Protein AF-A0A9D6Q7W0-F1 (afdb_monomer)

Secondary structure (DSSP, 8-state):
---HHHHHHHHHHGGGGTTSSEEEEEE-SSSEEEEEEEEE-TTT--EEEEEEEEEEEETTEEEEEEEPTTS-EEEPEETTTEE-EE-HHHHHHHHHT-TT-TTT-

pLDDT: mean 84.26, std 9.78, range [39.62, 92.25]

Sequence (105 aa):
MGDFTAAYVRRALEPRLQGHGTIEVKKSGQWGVTIVHRYVSEWNGREVSMPIAQLRANGMRMQLYWKRANGRWTAYESNAHGPFVDSLDGCLKEIDSDRWGCFWG

Nearest PDB structures (foldseek):
  3msw-assembly1_A  TM=5.639E-01  e=6.541E-01  Bacteroides fragilis NCTC 9343
  3ew2-assembly2_D  TM=3.185E-01  e=3.500E-01  Rhizobium etli CFN 42
  4nk7-assembly1_A  TM=3.639E-01  e=1.624E+00  Drosophila mela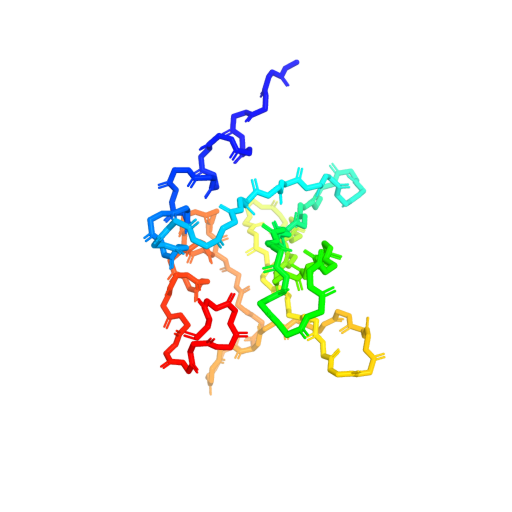nogaster
  4qrl-assembly1_A  TM=4.536E-01  e=3.600E+00  Bacteroides uniformis ATCC 8492

Foldseek 3Di:
DDDVVQVVLQVLCVVLQVPFAGWDWDDDPDFKIWIWGWGQDPVPRDIDTHGAWMWGDDDQWTWIWGQDPVRDTDFDQDPPDGGDIGHPVVNSVVSVPPVPCPPRD

Radius of gyration: 13.72 Å; Cα contacts (8 Å, |Δi|>4): 165; chains: 1; bounding box: 35×32×37 Å

Mean predicted aligned error: 5.76 Å

Structure (mmCIF, N/CA/C/O backbone):
data_AF-A0A9D6Q7W0-F1
#
_entry.id   AF-A0A9D6Q7W0-F1
#
loop_
_atom_site.group_PDB
_atom_site.id
_atom_site.type_symbol
_atom_site.label_atom_id
_atom_site.label_alt_id
_atom_site.label_comp_id
_atom_site.label_asym_id
_atom_site.label_entity_id
_atom_site.label_seq_id
_atom_site.pdbx_PDB_ins_code
_atom_site.Cartn_x
_atom_site.Cartn_y
_atom_site.Cartn_z
_atom_site.occupancy
_atom_site.B_iso_or_equiv
_atom_site.auth_seq_id
_atom_site.auth_comp_id
_atom_site.auth_asym_id
_atom_site.auth_atom_id
_atom_site.pdbx_PDB_model_num
ATOM 1 N N . MET A 1 1 ? 16.210 13.796 5.964 1.00 39.62 1 MET A N 1
ATOM 2 C CA . MET A 1 1 ? 15.684 13.847 4.583 1.00 39.62 1 MET A CA 1
ATOM 3 C C . MET A 1 1 ? 14.244 13.368 4.648 1.00 39.62 1 MET A C 1
ATOM 5 O O . MET A 1 1 ? 14.021 12.200 4.950 1.00 39.62 1 MET A O 1
ATOM 9 N N . GLY A 1 2 ? 13.309 14.320 4.613 1.00 48.22 2 GLY A N 1
ATOM 10 C CA . GLY A 1 2 ? 11.912 14.138 5.013 1.00 48.22 2 GLY A CA 1
ATOM 11 C C . GLY A 1 2 ? 11.161 13.117 4.167 1.00 48.22 2 GLY A C 1
ATOM 12 O O . GLY A 1 2 ? 11.552 12.812 3.044 1.00 48.22 2 GLY A O 1
ATOM 13 N N . ASP A 1 3 ? 10.099 12.595 4.765 1.00 69.50 3 ASP A N 1
ATOM 14 C CA . ASP A 1 3 ? 9.291 11.432 4.400 1.00 69.50 3 ASP A CA 1
ATOM 15 C C . ASP A 1 3 ? 8.453 11.622 3.114 1.00 69.50 3 ASP A C 1
ATOM 17 O O . ASP A 1 3 ? 7.248 11.380 3.082 1.00 69.50 3 ASP A O 1
ATOM 21 N N . PHE A 1 4 ? 9.082 12.114 2.041 1.00 79.56 4 PHE A N 1
ATOM 22 C CA . PHE A 1 4 ? 8.431 12.423 0.766 1.00 79.56 4 PHE A CA 1
ATOM 23 C C . PHE A 1 4 ? 7.744 11.190 0.179 1.00 79.56 4 PHE A C 1
ATOM 25 O O . PHE A 1 4 ? 6.624 11.281 -0.312 1.00 79.56 4 PHE A O 1
ATOM 32 N N . THR A 1 5 ? 8.377 10.021 0.304 1.00 83.69 5 THR A N 1
ATOM 33 C CA . THR A 1 5 ? 7.782 8.747 -0.099 1.00 83.69 5 THR A CA 1
ATOM 34 C C . THR A 1 5 ? 6.488 8.476 0.661 1.00 83.69 5 THR A C 1
ATOM 36 O O . THR A 1 5 ? 5.490 8.169 0.021 1.00 83.69 5 THR A O 1
ATOM 39 N N . ALA A 1 6 ? 6.450 8.629 1.990 1.00 87.06 6 ALA A N 1
ATOM 40 C CA . ALA A 1 6 ? 5.216 8.392 2.735 1.00 87.06 6 ALA A CA 1
ATOM 41 C C . ALA A 1 6 ? 4.124 9.404 2.394 1.00 87.06 6 ALA A C 1
ATOM 43 O O . ALA A 1 6 ? 2.978 9.010 2.205 1.00 87.06 6 ALA A O 1
ATOM 44 N N . ALA A 1 7 ? 4.467 10.690 2.274 1.00 88.88 7 ALA A N 1
ATOM 45 C CA . ALA A 1 7 ? 3.509 11.720 1.879 1.00 88.88 7 ALA A CA 1
ATOM 46 C C . ALA A 1 7 ? 2.918 11.443 0.486 1.00 88.88 7 ALA A C 1
ATOM 48 O O . ALA A 1 7 ? 1.715 11.583 0.281 1.00 88.88 7 ALA A O 1
ATOM 49 N N . TYR A 1 8 ? 3.752 11.000 -0.457 1.00 90.38 8 TYR A N 1
ATOM 50 C CA . TYR A 1 8 ? 3.318 10.646 -1.804 1.00 90.38 8 TYR A CA 1
ATOM 51 C C . TYR A 1 8 ? 2.426 9.397 -1.821 1.00 90.38 8 TYR A C 1
ATOM 53 O O . TYR A 1 8 ? 1.362 9.416 -2.433 1.00 90.38 8 TYR A O 1
ATOM 61 N N . VAL A 1 9 ? 2.812 8.343 -1.094 1.00 90.31 9 VAL A N 1
ATOM 62 C CA . VAL A 1 9 ? 2.011 7.115 -0.947 1.00 90.31 9 VAL A CA 1
ATOM 63 C C . VAL A 1 9 ? 0.647 7.424 -0.328 1.00 90.31 9 VAL A C 1
ATOM 65 O O . VAL A 1 9 ? -0.369 6.963 -0.840 1.00 90.31 9 VAL A O 1
ATOM 68 N N . ARG A 1 10 ? 0.611 8.229 0.742 1.00 90.81 10 ARG A N 1
ATOM 69 C CA . ARG A 1 10 ? -0.636 8.668 1.385 1.00 90.81 10 ARG A CA 1
ATOM 70 C C . ARG A 1 10 ? -1.530 9.408 0.403 1.00 90.81 10 ARG A C 1
ATOM 72 O O . ARG A 1 10 ? -2.666 9.007 0.202 1.00 90.81 10 ARG A O 1
ATOM 79 N N . ARG A 1 11 ? -0.987 10.410 -0.294 1.00 90.94 11 ARG A N 1
ATOM 80 C CA . ARG A 1 11 ? -1.732 11.169 -1.306 1.00 90.94 11 ARG A CA 1
ATOM 81 C C . ARG A 1 11 ? -2.324 10.276 -2.402 1.00 90.94 11 ARG A C 1
ATOM 83 O O . ARG A 1 11 ? -3.405 10.580 -2.893 1.00 90.94 11 ARG A O 1
ATOM 90 N N . ALA A 1 12 ? -1.612 9.224 -2.801 1.00 90.25 12 ALA A N 1
ATOM 91 C CA . ALA A 1 12 ? -2.071 8.308 -3.838 1.00 90.25 12 ALA A CA 1
ATOM 92 C C . ALA A 1 12 ? -3.160 7.340 -3.345 1.00 90.25 12 ALA A C 1
ATOM 94 O O . ALA A 1 12 ? -4.098 7.079 -4.087 1.00 90.25 12 ALA A O 1
ATOM 95 N N . LEU A 1 13 ? -3.046 6.817 -2.117 1.00 89.31 13 LEU A N 1
ATOM 96 C CA . LEU A 1 13 ? -3.858 5.684 -1.649 1.00 89.31 13 LEU A CA 1
ATOM 97 C C . LEU A 1 13 ? -4.931 6.042 -0.608 1.00 89.31 13 LEU A C 1
ATOM 99 O O . LEU A 1 13 ? -5.937 5.348 -0.518 1.00 89.31 13 LEU A O 1
ATOM 103 N N . GLU A 1 14 ? -4.773 7.115 0.171 1.00 89.00 14 GLU A N 1
ATOM 104 C CA . GLU A 1 14 ? -5.777 7.525 1.171 1.00 89.00 14 GLU A CA 1
ATOM 105 C C . GLU A 1 14 ? -7.175 7.799 0.593 1.00 89.00 14 GLU A C 1
ATOM 107 O O . GLU A 1 14 ? -8.145 7.449 1.267 1.00 89.00 14 GLU A O 1
ATOM 112 N N . PRO A 1 15 ? -7.344 8.330 -0.639 1.00 88.50 15 PRO A N 1
ATOM 113 C CA . PRO A 1 15 ? -8.672 8.466 -1.236 1.00 88.50 15 PRO A CA 1
ATOM 114 C C . PRO A 1 15 ? -9.444 7.141 -1.338 1.00 88.50 15 PRO A C 1
ATOM 116 O O . PRO A 1 15 ? -10.672 7.152 -1.277 1.00 88.50 15 PRO A O 1
ATOM 119 N N . ARG A 1 16 ? -8.750 5.994 -1.438 1.00 84.31 16 ARG A N 1
ATOM 120 C CA . ARG A 1 16 ? -9.385 4.665 -1.455 1.00 84.31 16 ARG A CA 1
ATOM 121 C C . ARG A 1 16 ? -9.923 4.225 -0.108 1.00 84.31 16 ARG A C 1
ATOM 123 O O . ARG A 1 16 ? -10.810 3.384 -0.082 1.00 84.31 16 ARG A O 1
ATOM 130 N N . LEU A 1 17 ? -9.436 4.807 0.985 1.00 83.81 17 LEU A N 1
ATOM 131 C CA . LEU A 1 17 ? -9.920 4.471 2.318 1.00 83.81 17 LEU A CA 1
ATOM 132 C C . LEU A 1 17 ? -11.341 4.975 2.567 1.00 83.81 17 LEU A C 1
ATOM 134 O O . LEU A 1 17 ? -11.984 4.487 3.485 1.00 83.81 17 LEU A O 1
ATOM 138 N N . GLN A 1 18 ? -11.826 5.970 1.811 1.00 83.50 18 GLN A N 1
ATOM 139 C CA . GLN A 1 18 ? -13.158 6.573 2.000 1.00 83.50 18 GLN A CA 1
ATOM 140 C C . GLN A 1 18 ? -13.442 7.003 3.458 1.00 83.50 18 GLN A C 1
ATOM 142 O O . GLN A 1 18 ? -14.580 7.004 3.913 1.00 83.50 18 GLN A O 1
ATOM 147 N N . GLY A 1 19 ? -12.396 7.365 4.212 1.00 79.50 19 GLY A N 1
ATOM 148 C CA . GLY A 1 19 ? -12.487 7.708 5.638 1.00 79.50 19 GLY A CA 1
ATOM 149 C C . GLY A 1 19 ? -12.321 6.530 6.610 1.00 79.50 19 GLY A C 1
ATOM 150 O O . GLY A 1 19 ? -12.190 6.757 7.813 1.00 79.50 19 GLY A O 1
ATOM 151 N N . HIS A 1 20 ? -12.238 5.289 6.126 1.00 82.38 20 HIS A N 1
ATOM 152 C CA . HIS A 1 20 ? -11.978 4.100 6.938 1.00 82.38 20 HIS A CA 1
ATOM 153 C C . HIS A 1 20 ? -10.481 3.922 7.210 1.00 82.38 20 HIS A C 1
ATOM 155 O O . HIS A 1 20 ? -9.789 3.105 6.601 1.00 82.38 20 HIS A O 1
ATOM 161 N N . GLY A 1 21 ? -9.975 4.679 8.181 1.00 87.44 21 GLY A N 1
ATOM 162 C CA . GLY A 1 21 ? -8.616 4.524 8.691 1.00 87.44 21 GLY A CA 1
ATOM 163 C C . GLY A 1 21 ? -7.577 5.407 8.001 1.00 87.44 21 GLY A C 1
ATOM 164 O O . GLY A 1 21 ? -7.887 6.469 7.472 1.00 87.44 21 GLY A O 1
ATOM 165 N N . THR A 1 22 ? -6.310 4.994 8.062 1.00 91.31 22 THR A N 1
ATOM 166 C CA . THR A 1 22 ? -5.153 5.772 7.589 1.00 91.31 22 THR A CA 1
ATOM 167 C C . THR A 1 22 ? -4.108 4.892 6.908 1.00 91.31 22 THR A C 1
ATOM 169 O O . THR A 1 22 ? -4.012 3.691 7.187 1.00 91.31 22 THR A O 1
ATOM 172 N N . ILE A 1 23 ? -3.293 5.495 6.034 1.00 92.00 23 ILE A N 1
ATOM 173 C CA . ILE A 1 23 ? -2.120 4.838 5.451 1.00 92.00 23 ILE A CA 1
ATOM 174 C C . ILE A 1 23 ? -0.864 5.206 6.243 1.00 92.00 23 ILE A C 1
ATOM 176 O O . ILE A 1 23 ? -0.478 6.369 6.401 1.00 92.00 23 ILE A O 1
ATOM 180 N N . GLU A 1 24 ? -0.159 4.179 6.691 1.00 92.12 24 GLU A N 1
ATOM 181 C CA . GLU A 1 24 ? 1.167 4.280 7.272 1.00 92.12 24 GLU A CA 1
ATOM 182 C C . GLU A 1 24 ? 2.196 3.648 6.335 1.00 92.12 24 GLU A C 1
ATOM 184 O O . GLU A 1 24 ? 1.998 2.560 5.797 1.00 92.12 24 GLU A O 1
ATOM 189 N N . VAL A 1 25 ? 3.337 4.314 6.171 1.00 90.81 25 VAL A N 1
ATOM 190 C CA . VAL A 1 25 ? 4.464 3.780 5.408 1.00 90.81 25 VAL A CA 1
ATOM 191 C C . VAL A 1 25 ? 5.605 3.474 6.362 1.00 90.81 25 VAL A C 1
ATOM 193 O O . VAL A 1 25 ? 6.164 4.365 6.996 1.00 90.81 25 VAL A O 1
ATOM 196 N N . LYS A 1 26 ? 5.962 2.195 6.460 1.00 90.44 26 LYS A N 1
ATOM 197 C CA . LYS A 1 26 ? 7.080 1.713 7.274 1.00 90.44 26 LYS A CA 1
ATOM 198 C C . LYS A 1 26 ? 8.271 1.417 6.380 1.00 90.44 26 LYS A C 1
ATOM 200 O O . LYS A 1 26 ? 8.149 0.676 5.408 1.00 90.44 26 LYS A O 1
ATOM 205 N N . LYS A 1 27 ? 9.450 1.931 6.718 1.00 84.38 27 LYS A N 1
ATOM 206 C CA . LYS A 1 27 ? 10.687 1.528 6.036 1.00 84.38 27 LYS A CA 1
ATOM 207 C C . LYS A 1 27 ? 10.985 0.064 6.359 1.00 84.38 27 LYS A C 1
ATOM 209 O O . LYS A 1 27 ? 11.000 -0.329 7.521 1.00 84.38 27 LYS A O 1
ATOM 214 N N . SER A 1 28 ? 11.202 -0.740 5.327 1.00 74.62 28 SER A N 1
ATOM 215 C CA . SER A 1 28 ? 11.544 -2.156 5.424 1.00 74.62 28 SER A CA 1
ATOM 216 C C . SER A 1 28 ? 12.967 -2.346 4.913 1.00 74.62 28 SER A C 1
ATOM 218 O O . SER A 1 28 ? 13.190 -2.542 3.720 1.00 74.62 28 SER A O 1
ATOM 220 N N . GLY A 1 29 ? 13.940 -2.259 5.820 1.00 72.25 29 GLY A N 1
ATOM 221 C CA . GLY A 1 29 ? 15.363 -2.324 5.482 1.00 72.25 29 GLY A CA 1
ATOM 222 C C . GLY A 1 29 ? 15.873 -1.079 4.747 1.00 72.25 29 GLY A C 1
ATOM 223 O O . GLY A 1 29 ? 15.252 -0.018 4.776 1.00 72.25 29 GLY A O 1
ATOM 224 N N . GLN A 1 30 ? 17.033 -1.213 4.100 1.00 66.81 30 GLN A N 1
ATOM 225 C CA . GLN A 1 30 ? 17.758 -0.086 3.504 1.00 66.81 30 GLN A CA 1
ATOM 226 C C . GLN A 1 30 ? 17.099 0.454 2.219 1.00 66.81 30 GLN A C 1
ATOM 228 O O . GLN A 1 30 ? 17.281 1.623 1.895 1.00 66.81 30 GLN A O 1
ATOM 233 N N . TRP A 1 31 ? 16.294 -0.365 1.525 1.00 72.62 31 TRP A N 1
ATOM 234 C CA . TRP A 1 31 ? 15.744 -0.037 0.199 1.00 72.62 31 TRP A CA 1
ATOM 235 C C . TRP A 1 31 ? 14.303 -0.519 -0.033 1.00 72.62 31 TRP A C 1
ATOM 237 O O . TRP A 1 31 ? 13.882 -0.710 -1.173 1.00 72.62 31 TRP A O 1
ATOM 247 N N . GLY A 1 32 ? 13.539 -0.763 1.032 1.00 83.94 32 GLY A N 1
ATOM 248 C CA . GLY A 1 32 ? 12.149 -1.208 0.932 1.00 83.94 32 GLY A CA 1
ATOM 249 C C . GLY A 1 32 ? 11.195 -0.338 1.738 1.00 83.94 32 GLY A C 1
ATOM 250 O O . GLY A 1 32 ? 11.571 0.254 2.751 1.00 83.94 32 GLY A O 1
ATOM 251 N N . VAL A 1 33 ? 9.936 -0.288 1.314 1.00 90.69 33 VAL A N 1
ATOM 252 C CA . VAL A 1 33 ? 8.836 0.342 2.052 1.00 90.69 33 VAL A CA 1
ATOM 253 C C . VAL A 1 33 ? 7.664 -0.624 2.152 1.00 90.69 33 VAL A C 1
ATOM 255 O O . VAL A 1 33 ? 7.353 -1.344 1.213 1.00 90.69 33 VAL A O 1
ATOM 258 N N . THR A 1 34 ? 7.025 -0.672 3.313 1.00 92.25 34 THR A N 1
ATOM 259 C CA . THR A 1 34 ? 5.803 -1.438 3.561 1.00 92.25 34 THR A CA 1
ATOM 260 C C . THR A 1 34 ? 4.670 -0.460 3.778 1.00 92.25 34 THR A C 1
ATOM 262 O O . THR A 1 34 ? 4.769 0.426 4.625 1.00 92.25 34 THR A O 1
ATOM 265 N N . ILE A 1 35 ? 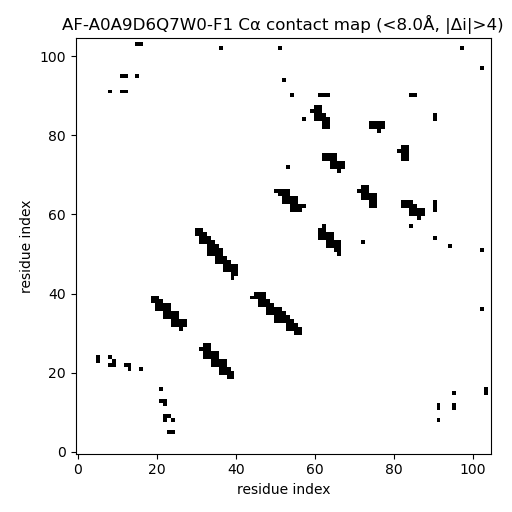3.606 -0.632 3.013 1.00 91.88 35 ILE A N 1
ATOM 266 C CA . ILE A 1 35 ? 2.391 0.163 3.081 1.00 91.88 35 ILE A CA 1
ATOM 267 C C . ILE A 1 35 ? 1.422 -0.590 3.987 1.00 91.88 35 ILE A C 1
ATOM 269 O O . ILE A 1 35 ? 1.138 -1.771 3.773 1.00 91.88 35 ILE A O 1
ATOM 273 N N . VAL A 1 36 ? 0.968 0.079 5.037 1.00 91.81 36 VAL A N 1
ATOM 274 C CA . VAL A 1 36 ? 0.107 -0.478 6.076 1.00 91.81 36 VAL A CA 1
ATOM 275 C C . VAL A 1 36 ? -1.159 0.354 6.138 1.00 91.81 36 VAL A C 1
ATOM 277 O O . VAL A 1 36 ? -1.097 1.568 6.299 1.00 91.81 36 VAL A O 1
ATOM 280 N N . HIS A 1 37 ? -2.305 -0.304 6.050 1.00 90.75 37 HIS A N 1
ATOM 281 C CA . HIS A 1 37 ? -3.592 0.301 6.348 1.00 90.75 37 HIS A CA 1
ATOM 282 C C . HIS A 1 37 ? -3.934 0.055 7.807 1.00 90.75 37 HIS A C 1
ATOM 284 O O . HIS A 1 37 ? -3.917 -1.081 8.286 1.00 90.75 37 HIS A O 1
ATOM 290 N N . ARG A 1 38 ? -4.184 1.142 8.533 1.00 91.62 38 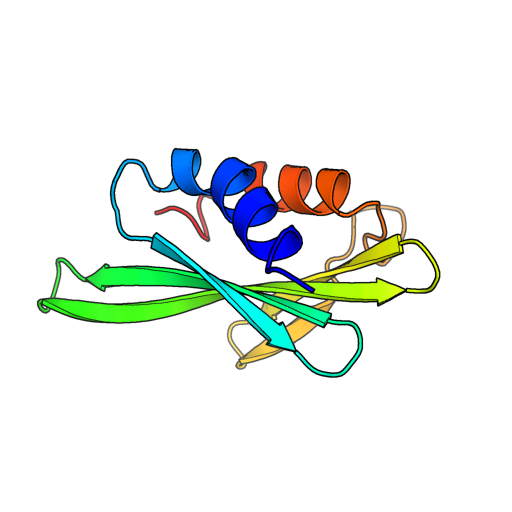ARG A N 1
ATOM 291 C CA . ARG A 1 38 ? -4.632 1.099 9.920 1.00 91.62 38 ARG A CA 1
ATOM 292 C C . ARG A 1 38 ? -6.073 1.550 10.001 1.00 91.62 38 ARG A C 1
ATOM 294 O O . ARG A 1 38 ? -6.364 2.671 9.601 1.00 91.62 38 ARG A O 1
ATOM 301 N N . TYR A 1 39 ? -6.942 0.732 10.569 1.00 90.19 39 TYR A N 1
ATOM 302 C CA . TYR A 1 39 ? -8.349 1.067 10.774 1.00 90.19 39 TYR A CA 1
ATOM 303 C C . TYR A 1 39 ? -8.854 0.486 12.092 1.00 90.19 39 TYR A C 1
ATOM 305 O O . TYR A 1 39 ? -8.217 -0.385 12.683 1.00 90.19 39 TYR A O 1
ATOM 313 N N . VAL A 1 40 ? -9.996 0.974 12.564 1.00 89.38 40 VAL A N 1
ATOM 314 C CA . VAL A 1 40 ? -10.695 0.393 13.713 1.00 89.38 40 VAL A CA 1
ATOM 315 C C . VAL A 1 40 ? -11.734 -0.577 13.174 1.00 89.38 40 VAL A C 1
ATOM 317 O O . VAL A 1 40 ? -12.563 -0.197 12.352 1.00 89.38 40 VAL A O 1
ATOM 320 N N . SER A 1 41 ? -11.672 -1.837 13.599 1.00 83.56 41 SER A N 1
ATOM 321 C CA . SER A 1 41 ? -12.651 -2.843 13.194 1.00 83.56 41 SER A CA 1
ATOM 322 C C . SER A 1 41 ? -14.015 -2.531 13.802 1.00 83.56 41 SER A C 1
ATOM 324 O O . SER A 1 41 ? -14.151 -2.463 15.024 1.00 83.56 41 SER A O 1
ATOM 326 N N . GLU A 1 42 ? -15.037 -2.406 12.958 1.00 84.69 42 GLU A N 1
ATOM 327 C CA . GLU A 1 42 ? -16.420 -2.150 13.383 1.00 84.69 42 GLU A CA 1
ATOM 328 C C . GLU A 1 42 ? -16.993 -3.294 14.234 1.00 84.69 42 GLU A C 1
ATOM 330 O O . GLU A 1 42 ? -17.851 -3.081 15.085 1.00 84.69 42 GLU A O 1
ATOM 335 N N . TRP A 1 43 ? -16.467 -4.510 14.063 1.00 82.31 43 TRP A N 1
ATOM 336 C CA . TRP A 1 43 ? -16.954 -5.707 14.748 1.00 82.31 43 TRP A CA 1
ATOM 337 C C . TRP A 1 43 ? -16.573 -5.782 16.227 1.00 82.31 43 TRP A C 1
ATOM 339 O O . TRP A 1 43 ? -17.283 -6.401 17.015 1.00 82.31 43 TRP A O 1
ATOM 349 N N . ASN A 1 44 ? -15.421 -5.231 16.615 1.00 90.00 44 ASN A N 1
ATOM 350 C CA . ASN A 1 44 ? -14.901 -5.379 17.980 1.00 90.00 44 ASN A CA 1
ATOM 351 C C . ASN A 1 44 ? -14.223 -4.120 18.539 1.00 90.00 44 ASN A C 1
ATOM 353 O O . ASN A 1 44 ? -13.663 -4.176 19.635 1.00 90.00 44 ASN A O 1
ATOM 357 N N . GLY A 1 45 ? -14.231 -3.013 17.792 1.00 89.19 45 GLY A N 1
ATOM 358 C CA . GLY A 1 45 ? -13.609 -1.748 18.177 1.00 89.19 45 GLY A CA 1
ATOM 359 C C . GLY A 1 45 ? -12.083 -1.799 18.291 1.00 89.19 45 GLY A C 1
ATOM 360 O O . GLY A 1 45 ? -11.485 -0.867 18.822 1.00 89.19 45 GLY A O 1
ATOM 361 N N . ARG A 1 46 ? -11.425 -2.879 17.844 1.00 90.44 46 ARG A N 1
ATOM 362 C CA . ARG A 1 46 ? -9.965 -3.011 17.938 1.00 90.44 46 ARG A CA 1
ATOM 363 C C . ARG A 1 46 ? -9.285 -2.345 16.758 1.00 90.44 46 ARG A C 1
ATOM 365 O O . ARG A 1 46 ? -9.735 -2.461 15.619 1.00 90.44 46 ARG A O 1
ATOM 372 N N . GLU A 1 47 ? -8.144 -1.728 17.030 1.00 90.69 47 GLU A N 1
ATOM 373 C CA . GLU A 1 47 ? -7.241 -1.280 15.979 1.00 90.69 47 GLU A CA 1
ATOM 374 C C . GLU A 1 47 ? -6.664 -2.478 15.220 1.00 90.69 47 GLU A C 1
ATOM 376 O O . GLU A 1 47 ? -6.094 -3.409 15.795 1.00 90.69 47 GLU A O 1
ATOM 381 N N . VAL A 1 48 ? -6.792 -2.428 13.901 1.00 89.38 48 VAL A N 1
ATOM 382 C CA . VAL A 1 48 ? -6.228 -3.385 12.961 1.00 89.38 48 VAL A CA 1
ATOM 383 C C . VAL A 1 48 ? -5.130 -2.681 12.183 1.00 89.38 48 VAL A C 1
ATOM 385 O O . VAL A 1 48 ? -5.327 -1.603 11.633 1.00 89.38 48 VAL A O 1
ATOM 388 N N . SER A 1 49 ? -3.953 -3.302 12.134 1.00 90.50 49 SER A N 1
ATOM 389 C CA . SER A 1 49 ? -2.843 -2.880 11.277 1.00 90.50 49 SER A CA 1
ATOM 390 C C . SER A 1 49 ? -2.624 -3.932 10.199 1.00 90.50 49 SER A C 1
ATOM 392 O O . SER A 1 49 ? -2.002 -4.967 10.448 1.00 90.50 49 SER A O 1
ATOM 394 N N . MET A 1 50 ? -3.134 -3.667 9.001 1.00 88.12 50 MET A N 1
ATOM 395 C CA . MET A 1 50 ? -3.070 -4.577 7.868 1.00 88.12 50 MET A CA 1
ATOM 396 C C . MET A 1 50 ? -1.952 -4.157 6.905 1.00 88.12 50 MET A C 1
ATOM 398 O O . MET A 1 50 ? -2.054 -3.121 6.249 1.00 88.12 50 MET A O 1
ATOM 402 N N . PRO A 1 51 ? -0.852 -4.920 6.800 1.00 89.94 51 PRO A N 1
ATOM 403 C CA . PRO A 1 51 ? 0.159 -4.668 5.783 1.00 89.94 51 PRO A CA 1
ATOM 404 C C . PRO A 1 51 ? -0.398 -5.050 4.407 1.00 89.94 51 PRO A C 1
ATOM 406 O O . PRO A 1 51 ? -0.580 -6.233 4.126 1.00 89.94 51 PRO A O 1
ATOM 409 N N . ILE A 1 52 ? -0.650 -4.046 3.570 1.00 88.75 52 ILE A N 1
ATOM 410 C CA . ILE A 1 52 ? -1.241 -4.210 2.238 1.00 88.75 52 ILE A CA 1
ATOM 411 C C . ILE A 1 52 ? -0.178 -4.702 1.264 1.00 88.75 52 ILE A C 1
ATOM 413 O O . ILE A 1 52 ? -0.266 -5.797 0.719 1.00 88.75 52 ILE A O 1
ATOM 417 N N . ALA A 1 53 ? 0.873 -3.904 1.099 1.00 91.38 53 ALA A N 1
ATOM 418 C CA . ALA A 1 53 ? 1.885 -4.111 0.081 1.00 91.38 53 ALA A CA 1
ATOM 419 C C . ALA A 1 53 ? 3.275 -3.835 0.635 1.00 91.38 53 ALA A C 1
ATOM 421 O O . ALA A 1 53 ? 3.465 -3.027 1.548 1.00 91.38 53 ALA A O 1
ATOM 422 N N . GLN A 1 54 ? 4.268 -4.466 0.027 1.00 92.12 54 GLN A N 1
ATOM 423 C CA . GLN A 1 54 ? 5.660 -4.121 0.227 1.00 92.12 54 GLN A CA 1
ATOM 424 C C . GLN A 1 54 ? 6.307 -3.825 -1.122 1.00 92.12 54 GLN A C 1
ATOM 426 O O . GLN A 1 54 ? 6.209 -4.608 -2.059 1.00 92.12 54 GLN A O 1
ATOM 431 N N . LEU A 1 55 ? 6.987 -2.689 -1.206 1.00 92.19 55 LEU A N 1
ATOM 432 C CA . LEU A 1 55 ? 7.800 -2.305 -2.348 1.00 92.19 55 LEU A CA 1
ATOM 433 C C . LEU A 1 55 ? 9.261 -2.503 -1.974 1.00 92.19 55 LEU A C 1
ATOM 435 O O . LEU A 1 55 ? 9.703 -2.052 -0.914 1.00 92.19 55 LEU A O 1
ATOM 439 N N . ARG A 1 56 ? 10.016 -3.182 -2.832 1.00 91.44 56 ARG A N 1
ATOM 440 C CA . ARG A 1 56 ? 11.462 -3.364 -2.661 1.00 91.44 56 ARG A CA 1
ATOM 441 C C . ARG A 1 56 ? 12.180 -2.801 -3.872 1.00 91.44 56 ARG A C 1
ATOM 443 O O . ARG A 1 56 ? 11.752 -3.057 -4.994 1.00 91.44 56 ARG A O 1
ATOM 450 N N . ALA A 1 57 ? 13.266 -2.068 -3.655 1.00 88.50 57 ALA A N 1
ATOM 451 C CA . ALA A 1 57 ? 14.083 -1.600 -4.762 1.00 88.50 57 ALA A CA 1
ATOM 452 C C . ALA A 1 57 ? 14.664 -2.787 -5.542 1.00 88.50 57 ALA A C 1
ATOM 454 O O . ALA A 1 57 ? 15.186 -3.742 -4.966 1.00 88.50 57 ALA A O 1
ATOM 455 N N . ASN A 1 58 ? 14.585 -2.686 -6.861 1.00 85.00 58 ASN A N 1
ATOM 456 C CA . ASN A 1 58 ? 15.208 -3.562 -7.833 1.00 85.00 58 ASN A CA 1
ATOM 457 C C . ASN A 1 58 ? 15.914 -2.666 -8.865 1.00 85.00 58 ASN A C 1
ATOM 459 O O . ASN A 1 58 ? 15.315 -2.197 -9.837 1.00 85.00 58 ASN A O 1
ATOM 463 N N . GLY A 1 59 ? 17.175 -2.329 -8.578 1.00 84.69 59 GLY A N 1
ATOM 464 C CA . GLY A 1 59 ? 17.921 -1.312 -9.320 1.00 84.69 59 GLY A CA 1
ATOM 465 C C . GLY A 1 59 ? 17.284 0.075 -9.177 1.00 84.69 59 GLY A C 1
ATOM 466 O O . GLY A 1 59 ? 17.115 0.574 -8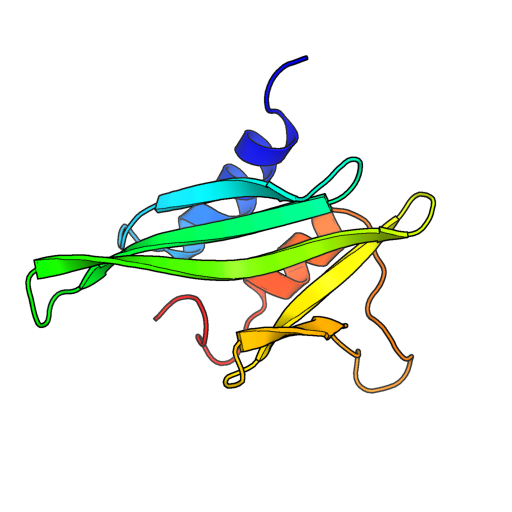.069 1.00 84.69 59 GLY A O 1
ATOM 467 N N . MET A 1 60 ? 16.921 0.694 -10.304 1.00 82.94 60 MET A N 1
ATOM 468 C CA . MET A 1 60 ? 16.239 2.000 -10.344 1.00 82.94 60 MET A CA 1
ATOM 469 C C . MET A 1 60 ? 14.710 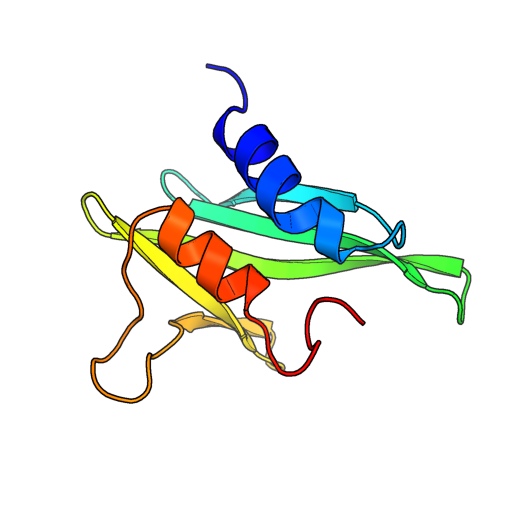1.902 -10.214 1.00 82.94 60 MET A C 1
ATOM 471 O O . MET A 1 60 ? 14.029 2.926 -10.177 1.00 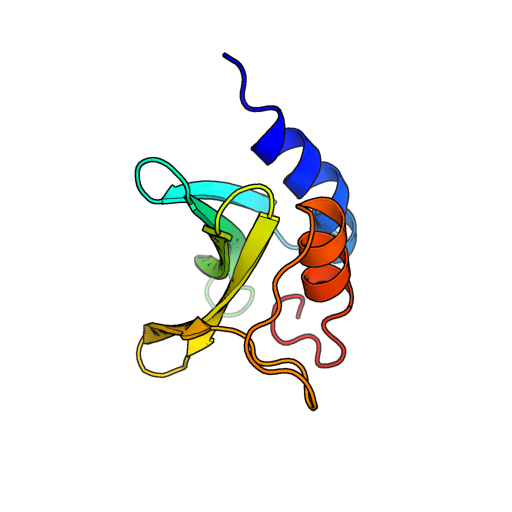82.94 60 MET A O 1
ATOM 475 N N . ARG A 1 61 ? 14.156 0.686 -10.194 1.00 88.56 61 ARG A N 1
ATOM 476 C CA . ARG A 1 61 ? 12.714 0.426 -10.133 1.00 88.56 61 ARG A CA 1
ATOM 477 C C . ARG A 1 61 ? 12.333 -0.204 -8.796 1.00 88.56 61 ARG A C 1
ATOM 479 O O . ARG A 1 61 ? 13.185 -0.561 -7.988 1.00 88.56 61 ARG A O 1
ATOM 486 N N . MET A 1 62 ? 11.037 -0.327 -8.564 1.00 89.69 62 MET A N 1
ATOM 487 C CA . MET A 1 62 ? 10.425 -0.951 -7.403 1.00 89.69 62 MET A CA 1
ATOM 488 C C . MET A 1 62 ? 9.709 -2.221 -7.840 1.00 89.69 62 MET A C 1
ATOM 490 O O . MET A 1 62 ? 8.975 -2.232 -8.822 1.00 89.69 62 MET A O 1
ATOM 494 N N . GLN A 1 63 ? 9.908 -3.287 -7.084 1.00 91.94 63 GLN A N 1
ATOM 495 C CA . GLN A 1 63 ? 9.180 -4.532 -7.237 1.00 91.94 63 GLN A CA 1
ATOM 496 C C . GLN A 1 63 ? 8.081 -4.618 -6.179 1.00 91.94 63 GLN A C 1
ATOM 498 O O . GLN A 1 63 ? 8.338 -4.357 -4.998 1.00 91.94 63 GLN A O 1
ATOM 503 N N . LEU A 1 64 ? 6.878 -4.999 -6.604 1.00 91.94 64 LEU A N 1
ATOM 504 C CA . LEU A 1 64 ? 5.701 -5.126 -5.746 1.00 91.94 64 LEU A CA 1
ATOM 505 C C . LEU A 1 64 ? 5.624 -6.520 -5.111 1.00 91.94 64 LEU A C 1
ATOM 507 O O . LEU A 1 64 ? 5.853 -7.536 -5.765 1.00 91.94 64 LEU A O 1
ATOM 511 N N . TYR A 1 65 ? 5.293 -6.565 -3.823 1.00 91.50 65 TYR A N 1
ATOM 512 C CA . TYR A 1 65 ? 5.105 -7.783 -3.045 1.00 91.50 65 TYR A CA 1
ATOM 513 C C . TYR A 1 65 ? 3.793 -7.718 -2.268 1.00 91.50 65 TYR A C 1
ATOM 515 O O . TYR A 1 65 ? 3.516 -6.735 -1.577 1.00 91.50 65 TYR A O 1
ATOM 523 N N . TRP A 1 66 ? 3.048 -8.818 -2.301 1.00 89.75 66 TRP A N 1
ATOM 524 C CA . TRP A 1 66 ? 1.832 -9.012 -1.517 1.00 89.75 66 TRP A CA 1
ATOM 525 C C . TRP A 1 66 ? 2.098 -9.913 -0.322 1.00 89.75 66 TRP A C 1
ATOM 527 O O . TRP A 1 66 ? 2.911 -10.844 -0.392 1.00 89.75 66 TRP A O 1
ATOM 537 N N . LYS A 1 67 ? 1.388 -9.664 0.779 1.00 87.69 67 LYS A N 1
ATOM 538 C CA . LYS A 1 67 ? 1.404 -10.578 1.916 1.00 87.69 67 LYS A CA 1
ATOM 539 C C . LYS A 1 67 ? 0.385 -11.686 1.675 1.00 87.69 67 LYS A C 1
ATOM 541 O O . LYS A 1 67 ? -0.805 -11.431 1.535 1.00 87.69 67 LYS A O 1
ATOM 546 N N . ARG A 1 68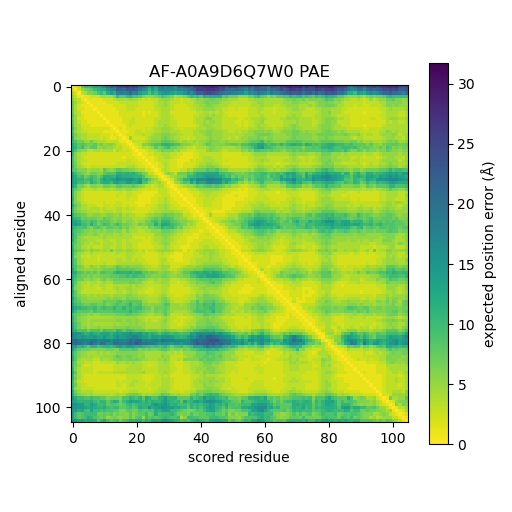 ? 0.851 -12.930 1.609 1.00 82.94 68 ARG A N 1
ATOM 547 C CA . ARG A 1 68 ? -0.015 -14.109 1.472 1.00 82.94 68 ARG A CA 1
ATOM 548 C C . ARG A 1 68 ? -0.646 -14.474 2.822 1.00 82.94 68 ARG A C 1
ATOM 550 O O . ARG A 1 68 ? -0.141 -14.088 3.877 1.00 82.94 68 ARG A O 1
ATOM 557 N N . ALA A 1 69 ? -1.683 -15.314 2.796 1.00 80.31 69 ALA A N 1
ATOM 558 C CA . ALA A 1 69 ? -2.345 -15.837 3.999 1.00 80.31 69 ALA A CA 1
ATOM 559 C C . ALA A 1 69 ? -1.388 -16.578 4.958 1.00 80.31 69 ALA A C 1
ATOM 561 O O . ALA A 1 69 ? -1.575 -16.557 6.168 1.00 80.31 69 ALA A O 1
ATOM 562 N N . ASN A 1 70 ? -0.308 -17.170 4.434 1.00 81.81 70 ASN A N 1
ATOM 563 C CA . ASN A 1 70 ? 0.748 -17.801 5.236 1.00 81.81 70 ASN A CA 1
ATOM 564 C C . ASN A 1 70 ? 1.697 -16.792 5.926 1.00 81.81 70 ASN A C 1
ATOM 566 O O . ASN A 1 70 ? 2.716 -17.186 6.492 1.00 81.81 70 ASN A O 1
ATOM 570 N N . GLY A 1 71 ? 1.414 -15.491 5.822 1.00 82.62 71 GLY A N 1
ATOM 571 C CA . GLY A 1 71 ? 2.188 -14.407 6.417 1.00 82.62 71 GLY A CA 1
ATOM 572 C C . GLY A 1 71 ? 3.463 -14.026 5.662 1.00 82.62 71 GLY A C 1
ATOM 573 O O . GLY A 1 71 ? 4.117 -13.058 6.057 1.00 82.62 71 GLY A O 1
ATOM 574 N N . ARG A 1 72 ? 3.825 -14.738 4.586 1.00 87.94 72 ARG A N 1
ATO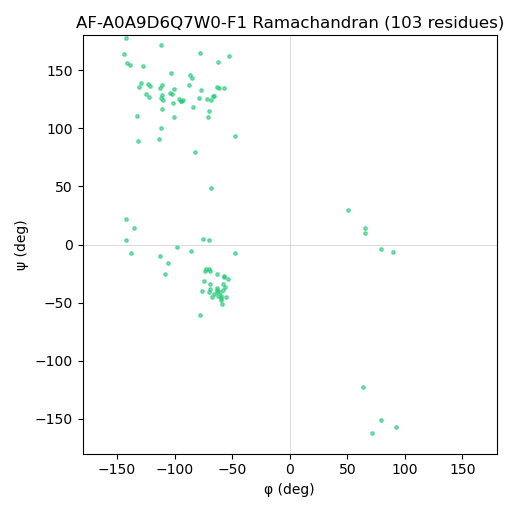M 575 C CA . ARG A 1 72 ? 5.034 -14.469 3.797 1.00 87.94 72 ARG A CA 1
ATOM 576 C C . ARG A 1 72 ? 4.769 -13.424 2.717 1.00 87.94 72 ARG A C 1
ATOM 578 O O . ARG A 1 72 ? 3.695 -13.376 2.121 1.00 87.94 72 ARG A O 1
ATOM 585 N N . TRP A 1 73 ? 5.789 -12.616 2.446 1.00 89.94 73 TRP A N 1
ATOM 586 C CA . TRP A 1 73 ? 5.816 -11.711 1.302 1.00 89.94 73 TRP A CA 1
ATOM 587 C C . TRP A 1 73 ? 6.169 -12.491 0.042 1.00 89.94 73 TRP A C 1
ATOM 589 O O . TRP A 1 73 ? 7.193 -13.174 0.001 1.00 89.94 73 TRP A O 1
ATOM 599 N N . THR A 1 74 ? 5.341 -12.376 -0.986 1.00 89.44 74 THR A N 1
ATOM 600 C CA . THR A 1 74 ? 5.576 -12.992 -2.294 1.00 89.44 74 THR A CA 1
ATOM 601 C C . THR A 1 74 ? 5.555 -11.906 -3.350 1.00 89.44 74 THR A C 1
ATOM 603 O O . THR A 1 74 ? 4.731 -10.996 -3.270 1.00 89.44 74 THR A O 1
ATOM 606 N N . ALA A 1 75 ? 6.482 -11.983 -4.304 1.00 89.81 75 ALA A N 1
ATOM 607 C CA . ALA A 1 75 ? 6.498 -11.061 -5.426 1.00 89.81 75 ALA A CA 1
ATOM 608 C C . ALA A 1 75 ? 5.154 -11.135 -6.155 1.00 89.81 75 ALA A C 1
ATOM 610 O O . ALA A 1 75 ? 4.622 -12.224 -6.378 1.00 89.81 75 ALA A O 1
ATOM 611 N N . TYR A 1 76 ? 4.600 -9.977 -6.485 1.00 88.56 76 TYR A N 1
ATOM 612 C CA . TYR A 1 76 ? 3.460 -9.920 -7.374 1.00 88.56 76 TYR A CA 1
ATOM 613 C C . TYR A 1 76 ? 3.931 -10.262 -8.782 1.00 88.56 76 TYR A C 1
ATOM 615 O O . TYR A 1 76 ? 4.875 -9.651 -9.280 1.00 88.56 76 TYR A O 1
ATOM 623 N N . GLU A 1 77 ? 3.296 -11.248 -9.399 1.00 85.44 77 GLU A N 1
ATOM 624 C CA . GLU A 1 77 ? 3.569 -11.647 -10.773 1.00 85.44 77 GLU A CA 1
ATOM 625 C C . GLU A 1 77 ? 2.475 -11.070 -11.664 1.00 85.44 77 GLU A C 1
ATOM 627 O O . GLU A 1 77 ? 1.291 -11.331 -11.454 1.00 85.44 77 GLU A O 1
ATOM 632 N N . SER A 1 78 ? 2.873 -10.266 -12.648 1.00 78.12 78 SER A N 1
ATOM 633 C CA . SER A 1 78 ? 1.959 -9.819 -13.695 1.00 78.12 78 SER A CA 1
ATOM 634 C C . SER A 1 78 ? 1.765 -10.971 -14.676 1.00 78.12 78 SER A C 1
ATOM 636 O O . SER A 1 78 ? 2.751 -11.579 -15.098 1.00 78.12 78 SER A O 1
ATOM 638 N N . ASN A 1 79 ? 0.505 -11.252 -15.032 1.00 62.78 79 ASN A N 1
ATOM 639 C CA . ASN A 1 79 ? -0.012 -12.459 -15.702 1.00 62.78 79 ASN A CA 1
ATOM 640 C C . ASN A 1 79 ? 0.747 -12.976 -16.950 1.00 62.78 79 ASN A C 1
ATOM 642 O O . ASN A 1 79 ? 0.409 -14.050 -17.440 1.00 62.78 79 ASN A O 1
ATOM 646 N N . ALA A 1 80 ? 1.747 -12.264 -17.481 1.00 63.53 80 ALA A N 1
ATOM 647 C CA . ALA A 1 80 ? 2.519 -12.692 -18.650 1.00 63.53 80 ALA A CA 1
ATOM 648 C C . ALA A 1 80 ? 4.047 -12.461 -18.588 1.00 63.53 80 ALA A C 1
ATOM 650 O O . ALA A 1 80 ? 4.747 -12.928 -19.485 1.00 63.53 80 ALA A O 1
ATOM 651 N N . HIS A 1 81 ? 4.600 -11.767 -17.580 1.00 66.88 81 HIS A N 1
ATOM 652 C CA . HIS A 1 81 ? 5.987 -11.256 -17.664 1.00 66.88 81 HIS A CA 1
ATOM 653 C C . HIS A 1 81 ? 6.855 -11.457 -16.410 1.00 66.88 81 HIS A C 1
ATOM 655 O O . HIS A 1 81 ? 7.934 -10.873 -16.306 1.00 66.88 81 HIS A O 1
ATOM 661 N N . GLY A 1 82 ? 6.427 -12.306 -15.474 1.00 80.69 82 GLY A N 1
ATOM 662 C CA . GLY A 1 82 ? 7.150 -12.524 -14.222 1.00 80.69 82 GLY A CA 1
ATOM 663 C C . GLY A 1 82 ? 6.881 -11.410 -13.202 1.00 80.69 82 GLY A C 1
ATOM 664 O O . GLY A 1 82 ? 5.782 -10.844 -13.194 1.00 80.69 82 GLY A O 1
ATOM 665 N N . PRO A 1 83 ? 7.834 -11.102 -12.302 1.00 85.06 83 PRO A N 1
ATOM 666 C CA . PRO A 1 83 ? 7.586 -10.156 -11.226 1.00 85.06 83 PRO A CA 1
ATOM 667 C C . PRO A 1 83 ? 7.284 -8.745 -11.733 1.00 85.06 83 PRO A C 1
ATOM 669 O O . PRO A 1 83 ? 7.989 -8.217 -12.591 1.00 85.06 83 PRO A O 1
ATOM 672 N N . PHE A 1 84 ? 6.273 -8.104 -11.153 1.00 88.25 84 PHE A N 1
ATOM 673 C CA . PHE A 1 84 ? 5.918 -6.725 -11.458 1.00 88.25 84 PHE A CA 1
ATOM 674 C C . PHE A 1 84 ? 6.993 -5.771 -10.924 1.00 88.25 84 PHE A C 1
ATOM 676 O O . PHE A 1 84 ? 7.209 -5.678 -9.710 1.00 88.25 84 PHE A O 1
ATOM 683 N N . VAL A 1 85 ? 7.673 -5.078 -11.841 1.00 89.00 85 VAL A N 1
ATOM 684 C CA . VAL A 1 85 ? 8.756 -4.132 -11.548 1.00 89.00 85 VAL A CA 1
ATOM 685 C C . VAL A 1 85 ? 8.535 -2.830 -12.319 1.00 89.00 85 VAL A C 1
ATOM 687 O O . VAL A 1 85 ? 8.720 -2.783 -13.536 1.00 89.00 85 VAL A O 1
ATOM 690 N N . ASP A 1 86 ? 8.213 -1.755 -11.604 1.00 89.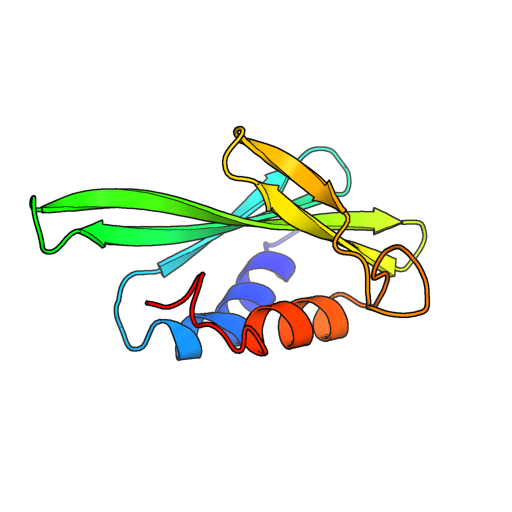94 86 ASP A N 1
ATOM 691 C CA . ASP A 1 86 ? 7.900 -0.438 -12.174 1.00 89.94 86 ASP A CA 1
ATOM 692 C C . ASP A 1 86 ? 8.454 0.700 -11.293 1.00 89.94 86 ASP A C 1
ATOM 694 O O . ASP A 1 86 ? 9.068 0.487 -10.251 1.00 89.94 86 ASP A O 1
ATOM 698 N N . SER A 1 87 ? 8.288 1.941 -11.720 1.00 91.62 87 SER A N 1
ATOM 699 C CA . SER A 1 87 ? 8.382 3.137 -10.894 1.00 91.62 87 SER A CA 1
ATOM 700 C C . SER A 1 87 ? 7.490 3.061 -9.644 1.00 91.62 87 SER A C 1
ATOM 702 O O . SER A 1 87 ? 6.537 2.287 -9.567 1.00 91.62 87 SER A O 1
ATOM 704 N N . LEU A 1 88 ? 7.775 3.916 -8.655 1.00 88.81 88 LEU A N 1
ATOM 705 C CA . LEU A 1 88 ? 6.927 4.049 -7.467 1.00 88.81 88 LEU A CA 1
ATOM 706 C C . LEU A 1 88 ? 5.468 4.359 -7.842 1.00 88.81 88 LEU A C 1
ATOM 708 O O . LEU A 1 88 ? 4.568 3.735 -7.296 1.00 88.81 88 LEU A O 1
ATOM 712 N N . ASP A 1 89 ? 5.244 5.284 -8.780 1.00 90.62 89 ASP A N 1
ATOM 713 C CA . ASP A 1 89 ? 3.904 5.643 -9.266 1.00 90.62 89 ASP A CA 1
ATOM 714 C C . ASP A 1 89 ? 3.196 4.454 -9.934 1.00 90.62 89 ASP A C 1
ATOM 716 O O . ASP A 1 89 ? 2.041 4.181 -9.617 1.00 90.62 89 ASP A O 1
ATOM 720 N N . GLY A 1 90 ? 3.898 3.690 -10.780 1.00 89.81 90 GLY A N 1
ATOM 721 C CA . GLY A 1 90 ? 3.353 2.479 -11.403 1.00 89.81 90 GLY A CA 1
ATOM 722 C C . GLY A 1 90 ? 2.933 1.427 -10.374 1.00 89.81 90 GLY A C 1
ATOM 723 O O . GLY A 1 90 ? 1.821 0.909 -10.431 1.00 89.81 90 GLY A O 1
ATOM 724 N N . CYS A 1 91 ? 3.768 1.183 -9.361 1.00 90.75 91 CYS A N 1
ATOM 725 C CA . CYS A 1 91 ? 3.421 0.289 -8.255 1.00 90.75 91 CYS A CA 1
ATOM 726 C C . CYS A 1 91 ? 2.225 0.790 -7.435 1.00 90.75 91 CYS A C 1
ATOM 728 O O . CYS A 1 91 ? 1.398 -0.015 -7.020 1.00 90.75 91 CYS A O 1
ATOM 730 N N . LEU A 1 92 ? 2.118 2.099 -7.188 1.00 90.94 92 LEU A N 1
ATOM 731 C CA . LEU A 1 92 ? 0.983 2.667 -6.457 1.00 90.94 92 LEU A CA 1
ATOM 732 C C . LEU A 1 92 ? -0.312 2.588 -7.258 1.00 90.94 92 LEU A C 1
ATOM 734 O O . LEU A 1 92 ? -1.342 2.281 -6.673 1.00 90.94 92 LEU A O 1
ATOM 738 N N . LYS A 1 93 ? -0.261 2.793 -8.577 1.00 90.50 93 LYS A N 1
ATOM 739 C CA . LYS A 1 93 ? -1.407 2.583 -9.470 1.00 90.50 93 LYS A CA 1
ATOM 740 C C . LYS A 1 93 ? -1.859 1.132 -9.495 1.00 90.50 93 LYS A C 1
ATOM 742 O O . LYS A 1 93 ? -3.055 0.893 -9.530 1.00 90.50 93 LYS A O 1
ATOM 747 N N . GLU A 1 94 ? -0.931 0.181 -9.442 1.00 89.25 94 GLU A N 1
ATOM 748 C CA . GLU A 1 94 ? -1.275 -1.242 -9.360 1.00 89.25 94 GLU A CA 1
ATOM 749 C C . GLU A 1 94 ? -1.892 -1.614 -8.001 1.00 89.25 94 GLU A C 1
ATOM 751 O O . GLU A 1 94 ? -2.787 -2.446 -7.921 1.00 89.25 94 GLU A O 1
ATOM 756 N N . ILE A 1 95 ? -1.450 -0.974 -6.915 1.00 89.06 95 ILE A N 1
ATOM 757 C CA . ILE A 1 95 ? -2.069 -1.145 -5.593 1.00 89.06 95 ILE A CA 1
ATOM 758 C C . ILE A 1 95 ? -3.460 -0.492 -5.542 1.00 89.06 95 ILE A C 1
ATOM 760 O O . ILE A 1 95 ? -4.403 -1.055 -4.987 1.00 89.06 95 ILE A O 1
ATOM 764 N N . ASP A 1 96 ? -3.595 0.691 -6.135 1.00 87.62 96 ASP A N 1
ATOM 765 C CA . ASP A 1 96 ? -4.865 1.394 -6.286 1.00 87.62 96 ASP A CA 1
ATOM 766 C C . ASP A 1 96 ? -5.831 0.580 -7.161 1.00 87.62 96 ASP A C 1
ATOM 768 O O . ASP A 1 96 ? -7.003 0.431 -6.829 1.00 87.62 96 ASP A O 1
ATOM 772 N N . SER A 1 97 ? -5.350 -0.038 -8.240 1.00 84.81 97 SER A N 1
ATOM 773 C CA . SER A 1 97 ? -6.169 -0.818 -9.170 1.00 84.81 97 SER A CA 1
ATOM 774 C C . SER A 1 97 ? -6.698 -2.138 -8.602 1.00 84.81 97 SER A C 1
ATOM 776 O O . SER A 1 97 ? -7.362 -2.850 -9.358 1.00 84.81 97 SER A O 1
ATOM 778 N N . ASP A 1 98 ? -6.465 -2.451 -7.313 1.00 76.06 98 ASP A N 1
ATOM 779 C CA . ASP A 1 98 ? -6.964 -3.650 -6.627 1.00 76.06 98 ASP A CA 1
ATOM 780 C C . ASP A 1 98 ? -8.462 -3.861 -6.885 1.00 76.06 98 ASP A C 1
ATOM 782 O O . ASP A 1 98 ? -9.347 -3.317 -6.222 1.00 76.06 98 ASP A O 1
ATOM 786 N N . ARG A 1 99 ? -8.724 -4.672 -7.910 1.00 64.06 99 ARG A N 1
ATOM 787 C CA . ARG A 1 99 ? -10.043 -4.880 -8.503 1.00 64.06 99 ARG A CA 1
ATOM 788 C C . ARG A 1 99 ? -10.981 -5.627 -7.565 1.00 64.06 99 ARG A C 1
ATOM 790 O O . ARG A 1 99 ? -12.195 -5.561 -7.736 1.00 64.06 99 ARG A O 1
ATOM 797 N N . TRP A 1 100 ? -10.414 -6.373 -6.626 1.00 67.38 100 TRP A N 1
ATOM 798 C CA . TRP A 1 100 ? -11.146 -7.276 -5.749 1.00 67.38 100 TRP A CA 1
ATOM 799 C C . TRP A 1 100 ? -11.445 -6.655 -4.384 1.00 67.38 100 TRP A C 1
ATOM 801 O O . TRP A 1 100 ? -12.093 -7.307 -3.573 1.00 67.38 100 TRP A O 1
ATOM 811 N N . GLY A 1 101 ? -10.985 -5.423 -4.131 1.00 64.94 101 GLY A N 1
ATOM 812 C CA . GLY A 1 101 ? -11.194 -4.731 -2.856 1.00 64.94 101 GLY A CA 1
ATOM 813 C C . GLY A 1 101 ? -10.499 -5.402 -1.669 1.00 64.94 101 GLY A C 1
ATOM 814 O O . GLY A 1 101 ? -10.780 -5.066 -0.522 1.00 64.94 101 GLY A O 1
ATOM 815 N N . CYS A 1 102 ? -9.566 -6.325 -1.922 1.00 70.25 102 CYS A N 1
ATOM 816 C CA . CYS A 1 102 ? -8.865 -7.110 -0.908 1.00 70.25 102 CYS A CA 1
ATOM 817 C C . CYS A 1 102 ? -8.193 -6.245 0.166 1.00 70.25 102 CYS A C 1
ATOM 819 O O . CYS A 1 102 ? -8.029 -6.691 1.302 1.00 70.25 102 CYS A O 1
ATOM 821 N N . PHE A 1 103 ? -7.773 -5.032 -0.194 1.00 72.12 103 PHE A N 1
ATOM 822 C CA . PHE A 1 103 ? -7.078 -4.118 0.711 1.00 72.12 103 PHE A CA 1
ATOM 823 C C . PHE A 1 103 ? -7.921 -2.947 1.199 1.00 72.12 103 PHE A C 1
ATOM 825 O O . PHE A 1 103 ? -7.529 -2.296 2.167 1.00 72.12 103 PHE A O 1
ATOM 832 N N . TRP A 1 104 ? -9.042 -2.674 0.534 1.00 74.81 104 TRP A N 1
ATOM 833 C CA . TRP A 1 104 ? -9.795 -1.432 0.703 1.00 74.81 104 TRP A CA 1
ATOM 834 C C . TRP A 1 104 ? -11.172 -1.616 1.349 1.00 74.81 104 TRP A C 1
ATOM 836 O O . TRP A 1 104 ? -11.742 -0.615 1.775 1.00 74.81 104 TRP A O 1
ATOM 846 N N . GLY A 1 105 ? -11.640 -2.861 1.513 1.00 57.19 105 GLY A N 1
ATOM 847 C CA . GLY A 1 105 ? -12.941 -3.174 2.116 1.00 57.19 105 GLY A CA 1
ATOM 848 C C . GLY A 1 105 ? -13.981 -3.528 1.071 1.00 57.19 105 GLY A C 1
ATOM 849 O O . GLY A 1 105 ? -14.323 -2.641 0.260 1.00 57.19 105 GLY A O 1
#

Solvent-accessible surface area (backbone atoms only — not comparable to full-atom values): 6140 Å² total; per-residue (Å²): 134,78,65,57,67,44,57,51,51,32,71,70,48,45,75,62,35,76,79,64,50,48,68,44,65,43,78,48,75,98,58,23,39,31,38,27,42,34,32,66,40,88,88,75,70,44,81,42,79,45,68,54,40,34,38,34,60,54,85,96,28,29,30,41,23,37,59,44,97,88,71,46,78,41,72,37,62,45,100,85,74,50,66,40,68,32,48,68,67,55,50,50,51,56,61,66,58,49,85,78,33,87,82,58,111